Protein AF-A0A061NEA9-F1 (afdb_monomer_lite)

Structure (mmCIF, N/CA/C/O backbone):
data_AF-A0A061NEA9-F1
#
_entry.id   AF-A0A061NEA9-F1
#
loop_
_atom_site.group_PDB
_atom_site.id
_atom_site.type_symbol
_atom_site.label_atom_id
_atom_site.label_alt_id
_atom_site.label_comp_id
_atom_site.label_asym_id
_atom_site.label_entity_id
_atom_site.label_seq_id
_atom_site.pdbx_PDB_ins_code
_atom_site.Cartn_x
_atom_site.Cartn_y
_atom_site.Cartn_z
_atom_site.occupancy
_atom_site.B_iso_or_equiv
_atom_site.auth_seq_id
_atom_site.auth_comp_id
_atom_site.auth_asym_id
_atom_site.auth_atom_id
_atom_site.pdbx_PDB_model_num
ATOM 1 N N . MET A 1 1 ? -3.934 5.496 14.480 1.00 89.69 1 MET A N 1
ATOM 2 C CA . MET A 1 1 ? -2.938 4.484 14.086 1.00 89.69 1 MET A CA 1
ATOM 3 C C . MET A 1 1 ? -3.293 4.002 12.697 1.00 89.69 1 MET A C 1
ATOM 5 O O . MET A 1 1 ? -4.435 3.598 12.501 1.00 89.69 1 MET A O 1
ATOM 9 N N . ARG A 1 2 ? -2.341 4.103 11.773 1.00 96.81 2 ARG A N 1
ATOM 10 C CA . ARG A 1 2 ? -2.472 3.805 10.346 1.00 96.81 2 ARG A CA 1
ATOM 11 C C . ARG A 1 2 ? -1.664 2.552 10.029 1.00 96.81 2 ARG A C 1
ATOM 13 O O . ARG A 1 2 ? -0.464 2.519 10.300 1.00 96.81 2 ARG A O 1
ATOM 20 N N . ILE A 1 3 ? -2.313 1.518 9.511 1.00 96.25 3 ILE A N 1
ATOM 21 C CA . ILE A 1 3 ? -1.701 0.204 9.280 1.00 96.25 3 ILE A CA 1
ATOM 22 C C . ILE A 1 3 ? -1.586 -0.060 7.783 1.00 96.25 3 ILE A C 1
ATOM 24 O O . ILE A 1 3 ? -2.569 0.060 7.055 1.00 96.25 3 ILE A O 1
ATOM 28 N N . LEU A 1 4 ? -0.413 -0.499 7.337 1.00 96.12 4 LEU A N 1
ATOM 29 C CA . LEU A 1 4 ? -0.202 -0.976 5.978 1.00 96.12 4 LEU A CA 1
ATOM 30 C C . LEU A 1 4 ? 0.026 -2.491 5.950 1.00 96.12 4 LEU A C 1
ATOM 32 O O . LEU A 1 4 ? 0.960 -3.008 6.566 1.00 96.12 4 LEU A O 1
ATOM 36 N N . HIS A 1 5 ? -0.807 -3.200 5.192 1.00 94.06 5 HIS A N 1
ATOM 37 C CA . HIS A 1 5 ? -0.670 -4.623 4.895 1.00 94.06 5 HIS A CA 1
ATOM 38 C C . HIS A 1 5 ? -0.000 -4.835 3.537 1.00 94.06 5 HIS A C 1
ATOM 40 O O . HIS A 1 5 ? -0.482 -4.340 2.514 1.00 94.06 5 HIS A O 1
ATOM 46 N N . LEU A 1 6 ? 1.078 -5.618 3.527 1.00 90.62 6 LEU A N 1
ATOM 47 C CA . LEU A 1 6 ? 1.895 -5.898 2.347 1.00 90.62 6 LEU A CA 1
ATOM 48 C C . LEU A 1 6 ? 2.125 -7.400 2.152 1.00 90.62 6 LEU A C 1
ATOM 50 O O . LEU A 1 6 ? 2.053 -8.151 3.121 1.00 90.62 6 LEU A O 1
ATOM 54 N N . PRO A 1 7 ? 2.489 -7.850 0.939 1.00 76.19 7 PRO A N 1
ATOM 55 C CA . PRO A 1 7 ? 2.456 -7.112 -0.321 1.00 76.19 7 PRO A CA 1
ATOM 56 C C . PRO A 1 7 ? 1.359 -7.599 -1.267 1.00 76.19 7 PRO A C 1
ATOM 58 O O . PRO A 1 7 ? 1.395 -7.187 -2.415 1.00 76.19 7 P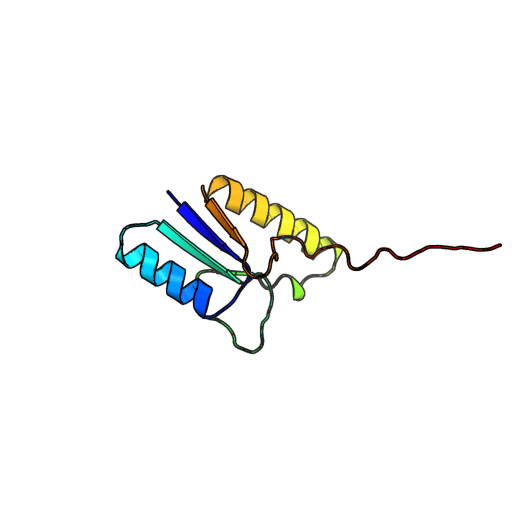RO A O 1
ATOM 61 N N . TYR A 1 8 ? 0.490 -8.542 -0.868 1.00 74.88 8 TYR A N 1
ATOM 62 C CA . TYR A 1 8 ? -0.696 -9.016 -1.607 1.00 74.88 8 TYR A CA 1
ATOM 63 C C . TYR A 1 8 ? -1.457 -10.098 -0.807 1.00 74.88 8 TYR A C 1
ATOM 65 O O . TYR A 1 8 ? -0.952 -10.649 0.172 1.00 74.88 8 TYR A O 1
ATOM 73 N N . GLY A 1 9 ? -2.666 -10.447 -1.267 1.00 70.06 9 GLY A N 1
ATOM 74 C CA . GLY A 1 9 ? -3.449 -11.600 -0.803 1.00 70.06 9 GLY A CA 1
ATOM 75 C C . GLY A 1 9 ? -4.880 -11.234 -0.408 1.00 70.06 9 GLY A C 1
ATOM 76 O O . GLY A 1 9 ? -5.118 -10.176 0.170 1.00 70.06 9 GLY A O 1
ATOM 77 N N . ILE A 1 10 ? -5.842 -12.125 -0.685 1.00 69.38 10 ILE A N 1
ATOM 78 C CA . ILE A 1 10 ? -7.264 -11.901 -0.354 1.00 69.38 10 ILE A CA 1
ATOM 79 C C . ILE A 1 10 ? -7.482 -11.680 1.149 1.00 69.38 10 ILE A C 1
ATOM 81 O O . ILE A 1 10 ? -8.333 -10.887 1.551 1.00 69.38 10 ILE A O 1
ATOM 85 N N . GLY A 1 11 ? -6.663 -12.335 1.978 1.00 81.88 11 GLY A N 1
ATOM 86 C CA . GLY A 1 11 ? -6.668 -12.141 3.423 1.00 81.88 11 GLY A CA 1
ATOM 87 C C . GLY A 1 11 ? -6.288 -10.715 3.820 1.00 81.88 11 GLY A C 1
ATOM 88 O O . GLY A 1 11 ? -6.910 -10.161 4.717 1.00 81.88 11 GLY A O 1
ATOM 89 N N . MET A 1 12 ? -5.335 -10.083 3.124 1.00 87.00 12 MET A N 1
ATOM 90 C CA . MET A 1 12 ? -4.843 -8.749 3.488 1.00 87.00 12 MET A CA 1
ATOM 91 C C . MET A 1 12 ? -5.879 -7.663 3.219 1.00 87.00 12 MET A C 1
ATOM 93 O O . MET A 1 12 ? -6.119 -6.821 4.081 1.00 87.00 12 MET A O 1
ATOM 97 N N . SER A 1 13 ? -6.549 -7.704 2.067 1.00 87.50 13 SER A N 1
ATOM 98 C CA . SER A 1 13 ? -7.605 -6.735 1.762 1.00 87.50 13 SER A CA 1
ATOM 99 C C . SER A 1 13 ? -8.854 -6.939 2.615 1.00 87.50 13 SER A C 1
ATOM 101 O O . SER A 1 13 ? -9.470 -5.969 3.059 1.00 87.50 13 SER A O 1
ATOM 103 N N . THR A 1 14 ? -9.212 -8.192 2.901 1.00 90.75 14 THR A N 1
ATOM 104 C CA . THR A 1 14 ? -10.325 -8.512 3.807 1.00 90.75 14 THR A CA 1
ATOM 105 C C . THR A 1 14 ? -10.024 -8.046 5.229 1.00 90.75 14 THR A C 1
ATOM 107 O O . THR A 1 14 ? -10.884 -7.455 5.878 1.00 90.75 14 THR A O 1
ATOM 110 N N . MET A 1 15 ? -8.792 -8.238 5.698 1.00 90.25 15 MET A N 1
ATOM 111 C CA . MET A 1 15 ? -8.349 -7.789 7.014 1.00 90.25 15 MET A CA 1
ATOM 112 C C . MET A 1 15 ? -8.306 -6.264 7.116 1.00 90.25 15 MET A C 1
ATOM 114 O O . MET A 1 15 ? -8.842 -5.723 8.079 1.00 90.25 15 MET A O 1
ATOM 118 N N . ALA A 1 16 ? -7.769 -5.567 6.109 1.00 93.31 16 ALA A N 1
ATOM 119 C CA . ALA A 1 16 ? -7.794 -4.105 6.056 1.00 93.31 16 ALA A CA 1
ATOM 120 C C . ALA A 1 16 ? -9.236 -3.577 6.144 1.00 93.31 16 ALA A C 1
ATOM 122 O O . ALA A 1 16 ? -9.541 -2.717 6.969 1.00 93.31 16 ALA A O 1
ATOM 123 N N . LYS A 1 17 ? -10.160 -4.161 5.367 1.00 93.25 17 LYS A N 1
ATOM 124 C CA . LYS A 1 17 ? -11.593 -3.835 5.439 1.00 93.25 17 LYS A CA 1
ATOM 125 C C . LYS A 1 17 ? -12.170 -4.092 6.830 1.00 93.25 17 LYS A C 1
ATOM 127 O O . LYS A 1 17 ? -12.836 -3.214 7.369 1.00 93.25 17 LYS A O 1
ATOM 132 N N . ALA A 1 18 ? -11.904 -5.257 7.419 1.00 94.25 18 ALA A N 1
ATOM 133 C CA . ALA A 1 18 ? -12.396 -5.606 8.749 1.00 94.25 18 ALA A CA 1
ATOM 134 C C . ALA A 1 18 ? -11.883 -4.633 9.826 1.00 94.25 18 ALA A C 1
ATOM 136 O O . ALA A 1 18 ? -12.670 -4.174 10.651 1.00 94.25 18 ALA A O 1
ATOM 137 N N . LEU A 1 19 ? -10.606 -4.247 9.782 1.00 95.12 19 LEU A N 1
ATOM 138 C CA . LEU A 1 19 ? -10.021 -3.257 10.694 1.00 95.12 19 LEU A CA 1
ATOM 139 C C . LEU A 1 19 ? -10.680 -1.882 10.543 1.00 95.12 19 LEU A C 1
ATOM 141 O O . LEU A 1 19 ? -11.048 -1.270 11.549 1.00 95.12 19 LEU A O 1
ATOM 145 N N . ARG A 1 20 ? -10.950 -1.449 9.305 1.00 96.00 20 ARG A N 1
ATOM 146 C CA . ARG A 1 20 ? -11.701 -0.211 9.043 1.00 96.00 20 ARG A CA 1
ATOM 147 C C . ARG A 1 20 ? -13.107 -0.245 9.641 1.00 96.00 20 ARG A C 1
ATOM 149 O O . ARG A 1 20 ? -13.530 0.752 10.219 1.00 96.00 20 ARG A O 1
ATOM 156 N N . THR A 1 21 ? -13.802 -1.391 9.627 1.00 96.56 21 THR A N 1
ATOM 157 C CA . THR A 1 21 ? -15.114 -1.519 10.313 1.00 96.56 21 THR A CA 1
ATOM 158 C C . THR A 1 21 ? -15.038 -1.360 11.835 1.00 96.56 21 THR A C 1
ATOM 160 O O . THR A 1 21 ? -16.058 -1.133 12.481 1.00 96.56 21 THR A O 1
ATOM 163 N N . LYS A 1 22 ? -13.841 -1.469 12.420 1.00 96.12 22 LYS A N 1
ATOM 164 C CA . LYS A 1 22 ? -13.574 -1.248 13.848 1.00 96.12 22 LYS A CA 1
ATOM 165 C C . LYS A 1 22 ? -13.007 0.146 14.144 1.00 96.12 22 LYS A C 1
ATOM 167 O O . LYS A 1 22 ? -12.636 0.406 15.282 1.00 96.12 22 LYS A O 1
ATOM 172 N N . GLY A 1 23 ? -12.944 1.034 13.147 1.00 96.31 23 GLY A N 1
ATOM 173 C CA . GLY A 1 23 ? -12.422 2.396 13.290 1.00 96.31 23 GLY A CA 1
ATOM 174 C C . GLY A 1 23 ? -10.895 2.507 13.213 1.00 96.31 23 GLY A C 1
ATOM 175 O O . GLY A 1 23 ? -10.351 3.564 13.522 1.00 96.31 23 GLY A O 1
ATOM 176 N N . ILE A 1 24 ? -10.194 1.442 12.810 1.00 96.62 24 ILE A N 1
ATOM 177 C CA . ILE A 1 24 ? -8.744 1.469 12.588 1.00 96.62 24 ILE A CA 1
ATOM 178 C C . ILE A 1 24 ? -8.480 1.844 11.132 1.00 96.62 24 ILE A C 1
ATOM 180 O O . ILE A 1 24 ? -9.010 1.208 10.222 1.00 96.62 24 ILE A O 1
ATOM 184 N N . ASP A 1 25 ? -7.632 2.846 10.908 1.00 97.00 25 ASP A N 1
ATOM 185 C CA . ASP A 1 25 ? -7.179 3.183 9.562 1.00 97.00 25 ASP A CA 1
ATOM 186 C C . ASP A 1 25 ? -6.182 2.120 9.088 1.00 97.00 25 ASP A C 1
ATOM 188 O O . ASP A 1 25 ? -5.105 1.949 9.660 1.00 97.00 25 ASP A O 1
ATOM 192 N N . ALA A 1 26 ? -6.577 1.340 8.089 1.00 96.56 26 ALA A N 1
ATOM 193 C CA . ALA A 1 26 ? -5.792 0.234 7.570 1.00 96.56 26 ALA A CA 1
ATOM 194 C C . ALA A 1 26 ? -5.924 0.176 6.053 1.00 96.56 26 ALA A C 1
ATOM 196 O O . ALA A 1 26 ? -7.030 0.307 5.527 1.00 96.56 26 ALA A O 1
ATOM 197 N N . GLN A 1 27 ? -4.823 -0.085 5.357 1.00 95.56 27 GLN A N 1
ATOM 198 C CA . GLN A 1 27 ? -4.776 -0.265 3.910 1.00 95.56 27 GLN A CA 1
ATOM 199 C C . GLN A 1 27 ? -4.025 -1.538 3.532 1.00 95.56 27 GLN A C 1
ATOM 201 O O . GLN A 1 27 ? -3.189 -2.046 4.277 1.00 95.56 27 GLN A O 1
ATOM 206 N N . SER A 1 28 ? -4.328 -2.053 2.349 1.00 94.19 28 SER A N 1
ATOM 207 C CA . SER A 1 28 ? -3.641 -3.179 1.724 1.00 94.19 28 SER A CA 1
ATOM 208 C C . SER A 1 28 ? -3.040 -2.746 0.393 1.00 94.19 28 SER A C 1
ATOM 210 O O . SER A 1 28 ? -3.760 -2.234 -0.465 1.00 94.19 28 SER A O 1
ATOM 212 N N . TRP A 1 29 ? -1.737 -2.950 0.205 1.00 93.12 29 TRP A N 1
ATOM 213 C CA . TRP A 1 29 ? -1.051 -2.636 -1.052 1.00 93.12 29 TRP A CA 1
ATOM 214 C C . TRP A 1 29 ? -0.564 -3.917 -1.732 1.00 93.12 29 TRP A C 1
ATOM 216 O O . TRP A 1 29 ? 0.025 -4.789 -1.090 1.00 93.12 29 TRP A O 1
ATOM 226 N N . SER A 1 30 ? -0.812 -4.021 -3.040 1.00 91.00 30 SER A N 1
ATOM 227 C CA . SER A 1 30 ? -0.312 -5.093 -3.901 1.00 91.00 30 SER A CA 1
ATOM 228 C C . SER A 1 30 ? 0.947 -4.632 -4.632 1.00 91.00 30 SER A C 1
ATOM 230 O O . SER A 1 30 ? 0.820 -3.773 -5.491 1.00 91.00 30 SER A O 1
ATOM 232 N N . LEU A 1 31 ? 2.134 -5.176 -4.349 1.00 88.81 31 LEU A N 1
ATOM 233 C CA . LEU A 1 31 ? 3.406 -4.675 -4.921 1.00 88.81 31 LEU A CA 1
ATOM 234 C C . LEU A 1 31 ? 3.861 -5.363 -6.221 1.00 88.81 31 LEU A C 1
ATOM 236 O O . LEU A 1 31 ? 4.926 -5.058 -6.757 1.00 88.81 31 LEU A O 1
ATOM 240 N N . ARG A 1 32 ? 3.102 -6.339 -6.710 1.00 83.88 32 ARG A N 1
ATOM 241 C CA . ARG A 1 32 ? 3.363 -7.015 -7.983 1.00 83.88 32 ARG A CA 1
ATOM 242 C C . ARG A 1 32 ? 2.068 -7.439 -8.641 1.00 83.88 32 ARG A C 1
ATOM 244 O O . ARG A 1 32 ? 1.043 -7.606 -7.968 1.00 83.88 32 ARG A O 1
ATOM 251 N N . THR A 1 33 ? 2.126 -7.667 -9.943 1.00 82.81 33 THR A N 1
ATOM 252 C CA . THR A 1 33 ? 1.054 -8.341 -10.665 1.00 82.81 33 THR A C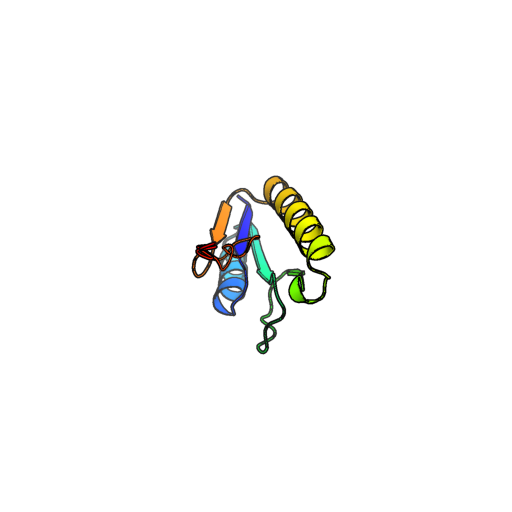A 1
ATOM 253 C C . THR A 1 33 ? 0.905 -9.763 -10.137 1.00 82.81 33 THR A C 1
ATOM 255 O O . THR A 1 33 ? 1.871 -10.505 -9.971 1.00 82.81 33 THR A O 1
ATOM 258 N N . HIS A 1 34 ? -0.334 -10.152 -9.853 1.00 78.38 34 HIS A N 1
ATOM 259 C CA . HIS A 1 34 ? -0.666 -11.502 -9.427 1.00 78.38 34 HIS A CA 1
ATOM 260 C C . HIS A 1 34 ? -1.870 -11.989 -10.226 1.00 78.38 34 HIS A C 1
ATOM 262 O O . HIS A 1 34 ? -2.828 -11.242 -10.413 1.00 78.38 34 HIS A O 1
ATOM 268 N N . HIS A 1 35 ? -1.851 -13.258 -10.641 1.00 73.38 35 HIS A N 1
ATOM 269 C CA . HIS A 1 35 ? -2.912 -13.863 -11.456 1.00 73.38 35 HIS A CA 1
ATOM 270 C C . HIS A 1 35 ? -4.321 -13.727 -10.846 1.00 73.38 35 HIS A C 1
ATOM 272 O O . HIS A 1 35 ? -5.288 -13.512 -11.562 1.00 73.38 35 HIS A O 1
ATOM 278 N N . TYR A 1 36 ? -4.435 -13.777 -9.515 1.00 73.38 36 TYR A N 1
ATOM 279 C CA . TYR A 1 36 ? -5.707 -13.657 -8.802 1.00 73.38 36 TYR A CA 1
ATOM 280 C C . TYR A 1 36 ? -6.216 -12.217 -8.645 1.00 73.38 36 TYR A C 1
ATOM 282 O O . TYR A 1 36 ? -7.264 -12.022 -8.037 1.00 73.38 36 TYR A O 1
ATOM 290 N N . ALA A 1 37 ? -5.477 -11.214 -9.143 1.00 67.94 37 ALA A N 1
ATOM 291 C CA . ALA A 1 37 ? -5.867 -9.802 -9.159 1.00 67.94 37 ALA A CA 1
ATOM 292 C C . ALA A 1 37 ? -6.508 -9.319 -7.841 1.00 67.94 37 ALA A C 1
ATOM 294 O O . ALA A 1 37 ? -7.560 -8.674 -7.846 1.00 67.94 37 ALA A O 1
ATOM 295 N N . TYR A 1 38 ? -5.883 -9.668 -6.708 1.00 73.56 38 TYR A N 1
ATOM 296 C CA . TYR A 1 38 ? -6.436 -9.411 -5.380 1.00 73.56 38 TYR A CA 1
ATOM 297 C C . TYR A 1 38 ? -6.878 -7.948 -5.235 1.00 73.56 38 TYR A C 1
ATOM 299 O O . TYR A 1 38 ? -6.163 -7.025 -5.628 1.00 73.56 38 TYR A O 1
ATOM 307 N N . MET A 1 39 ? -8.064 -7.735 -4.656 1.00 81.56 39 MET A N 1
ATOM 308 C CA . MET A 1 39 ? -8.634 -6.403 -4.431 1.00 81.56 39 MET A CA 1
ATOM 309 C C . MET A 1 39 ? -7.932 -5.655 -3.293 1.00 81.56 39 MET A C 1
ATOM 311 O O . MET A 1 39 ? -8.536 -5.417 -2.252 1.00 81.56 39 MET A O 1
ATOM 315 N N . ALA A 1 40 ? -6.658 -5.325 -3.484 1.00 89.06 40 ALA A N 1
ATOM 316 C CA . ALA A 1 40 ? -5.922 -4.397 -2.638 1.00 89.06 40 ALA A CA 1
ATOM 317 C C . ALA A 1 40 ? -6.455 -2.965 -2.810 1.00 89.06 40 ALA A C 1
ATOM 319 O O . ALA A 1 40 ? -7.014 -2.639 -3.863 1.00 89.06 40 ALA A O 1
ATOM 320 N N . ASP A 1 41 ? -6.276 -2.139 -1.780 1.00 91.81 41 ASP A N 1
ATOM 321 C CA . ASP A 1 41 ? -6.632 -0.717 -1.803 1.00 91.81 41 ASP A CA 1
ATOM 322 C C . ASP A 1 41 ? -5.719 0.056 -2.777 1.00 91.81 41 ASP A C 1
ATOM 324 O O . ASP A 1 41 ? -6.194 0.929 -3.498 1.00 91.81 41 ASP A O 1
ATOM 328 N N . GLU A 1 42 ? -4.442 -0.335 -2.882 1.00 91.50 42 GLU A N 1
ATOM 329 C CA . GLU A 1 42 ? -3.503 0.169 -3.896 1.00 91.50 42 GLU A CA 1
ATOM 330 C C . GLU A 1 42 ? -2.823 -1.002 -4.625 1.00 91.50 42 GLU A C 1
ATOM 332 O O . GLU A 1 42 ? -2.498 -2.025 -4.016 1.00 91.50 42 GLU A O 1
ATOM 337 N N . ARG A 1 43 ? -2.617 -0.891 -5.943 1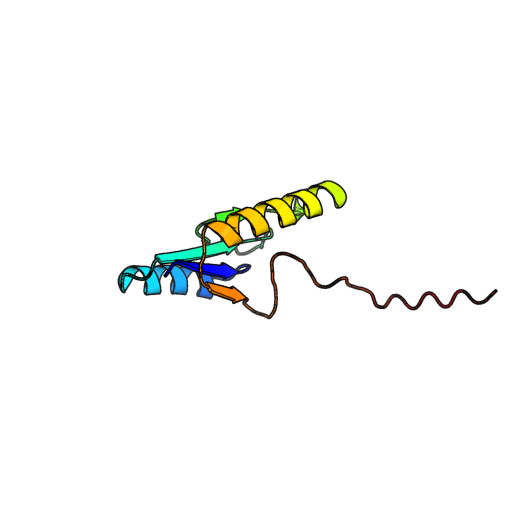.00 90.12 43 ARG A N 1
ATOM 338 C CA . ARG A 1 43 ? -1.922 -1.904 -6.757 1.00 90.12 43 ARG A CA 1
ATOM 339 C C . ARG A 1 43 ? -0.779 -1.250 -7.513 1.00 90.12 43 ARG A C 1
ATOM 341 O O . ARG A 1 43 ? -0.990 -0.412 -8.381 1.00 90.12 43 ARG A O 1
ATOM 348 N N . ILE A 1 44 ? 0.427 -1.656 -7.166 1.00 88.12 44 ILE A N 1
ATOM 349 C CA . ILE A 1 44 ? 1.682 -1.098 -7.627 1.00 88.12 44 ILE A CA 1
ATOM 350 C C . ILE A 1 44 ? 2.392 -2.232 -8.360 1.00 88.12 44 ILE A C 1
ATOM 352 O O . ILE A 1 44 ? 2.908 -3.161 -7.752 1.00 88.12 44 ILE A O 1
ATOM 356 N N . HIS A 1 45 ? 2.338 -2.211 -9.685 1.00 88.88 45 HIS A N 1
ATOM 357 C CA . HIS A 1 45 ? 2.853 -3.283 -10.535 1.00 88.88 45 HIS A CA 1
ATOM 358 C C . HIS A 1 45 ? 4.361 -3.118 -10.773 1.00 88.88 45 HIS A C 1
ATOM 360 O O . HIS A 1 45 ? 4.780 -2.775 -11.876 1.00 88.88 45 HIS A O 1
ATOM 366 N N . PHE A 1 46 ? 5.187 -3.287 -9.730 1.00 87.69 46 PHE A N 1
ATOM 367 C CA . PHE A 1 46 ? 6.637 -3.059 -9.841 1.00 87.69 46 PHE A CA 1
ATOM 368 C C . PHE A 1 46 ? 7.309 -3.940 -10.905 1.00 87.69 46 PHE A C 1
ATOM 370 O O . PHE A 1 46 ? 8.246 -3.507 -11.563 1.00 87.69 46 PHE A O 1
ATOM 377 N N . ASP A 1 47 ? 6.767 -5.132 -11.137 1.00 86.50 47 ASP A N 1
ATOM 378 C CA . ASP A 1 47 ? 7.202 -6.095 -12.152 1.00 86.50 47 ASP A CA 1
ATOM 379 C C . ASP A 1 47 ? 7.055 -5.609 -13.607 1.00 86.50 47 ASP A C 1
ATOM 381 O O . ASP A 1 47 ? 7.551 -6.265 -14.520 1.00 86.50 47 ASP A O 1
ATOM 385 N N . GLN A 1 48 ? 6.388 -4.475 -13.842 1.00 89.38 48 GLN A N 1
ATOM 386 C CA . GLN A 1 48 ? 6.255 -3.872 -15.173 1.00 89.38 48 GLN A CA 1
ATOM 387 C C . GLN A 1 48 ? 7.387 -2.890 -15.514 1.00 89.38 48 GLN A C 1
ATOM 389 O O . GLN A 1 48 ? 7.514 -2.494 -16.674 1.00 89.38 48 GLN A O 1
ATOM 394 N N . TYR A 1 49 ? 8.197 -2.482 -14.533 1.00 87.94 49 TYR A N 1
ATOM 395 C CA . TYR A 1 49 ? 9.297 -1.537 -14.733 1.00 87.94 49 TYR A CA 1
ATOM 396 C C . TYR A 1 49 ? 10.608 -2.260 -15.061 1.00 87.94 49 TYR A C 1
ATOM 398 O O . TYR A 1 49 ? 10.789 -3.438 -14.748 1.00 87.94 49 TYR A O 1
ATOM 406 N N . LYS A 1 50 ? 11.556 -1.554 -15.689 1.00 88.75 50 LYS A N 1
ATOM 407 C CA . LYS A 1 50 ? 12.922 -2.076 -15.856 1.00 88.75 50 LYS A CA 1
ATOM 408 C C . LYS A 1 50 ? 13.622 -2.139 -14.491 1.00 88.75 50 LYS A C 1
ATOM 410 O O . LYS A 1 50 ? 13.329 -1.294 -13.653 1.00 88.75 50 LYS A O 1
ATOM 415 N N . PRO A 1 51 ? 14.620 -3.021 -14.283 1.00 80.38 51 PRO A N 1
ATOM 416 C CA . PRO A 1 51 ? 15.238 -3.214 -12.966 1.00 80.38 51 PRO A CA 1
ATOM 417 C C . PRO A 1 51 ? 15.725 -1.934 -12.260 1.00 80.38 51 PRO A C 1
ATOM 419 O O . PRO A 1 51 ? 15.531 -1.799 -11.059 1.00 80.38 51 PRO A O 1
ATOM 422 N N . GLY A 1 52 ? 16.313 -0.974 -12.988 1.00 81.94 52 GLY A N 1
ATOM 423 C CA . GLY A 1 52 ? 16.748 0.302 -12.395 1.00 81.94 52 GLY A CA 1
ATOM 424 C C . GLY A 1 52 ? 15.587 1.228 -12.011 1.00 81.94 52 GLY A C 1
ATOM 425 O O . GLY A 1 52 ? 15.591 1.824 -10.942 1.00 81.94 52 GLY A O 1
ATOM 426 N N . GLU A 1 53 ? 14.552 1.294 -12.851 1.00 87.81 53 GLU A N 1
ATOM 427 C CA . GLU A 1 53 ? 13.339 2.079 -12.580 1.00 87.81 53 GLU A CA 1
ATOM 428 C C . GLU A 1 53 ? 12.509 1.444 -11.452 1.00 87.81 53 GLU A C 1
ATOM 430 O O . GLU A 1 53 ? 11.873 2.142 -10.665 1.00 87.81 53 GLU A O 1
ATOM 435 N N . GLU A 1 54 ? 12.515 0.113 -11.362 1.00 89.00 54 GLU A N 1
ATOM 436 C CA . GLU A 1 54 ? 11.823 -0.654 -10.331 1.00 89.00 54 GLU A CA 1
ATOM 437 C C . GLU A 1 54 ? 12.340 -0.301 -8.932 1.00 89.00 54 GLU A C 1
ATOM 439 O O . GLU A 1 54 ? 11.542 -0.057 -8.025 1.00 89.00 54 GLU A O 1
ATOM 444 N N . GLU A 1 55 ? 13.660 -0.249 -8.754 1.00 89.00 55 GLU A N 1
ATOM 445 C CA . GLU A 1 55 ? 14.291 0.052 -7.467 1.00 89.00 55 GLU A CA 1
ATOM 446 C C . GLU A 1 55 ? 13.991 1.485 -7.007 1.00 89.00 55 GLU A C 1
ATOM 448 O O . GLU A 1 55 ? 13.538 1.687 -5.877 1.00 89.00 55 GLU A O 1
ATOM 453 N N . GLU A 1 56 ? 14.115 2.467 -7.906 1.00 91.31 56 GLU A N 1
ATOM 454 C CA . GLU A 1 56 ? 13.754 3.864 -7.628 1.00 91.31 56 GLU A CA 1
ATOM 455 C C . GLU A 1 56 ? 12.280 4.006 -7.226 1.00 91.31 56 GLU A C 1
ATOM 457 O O . GLU A 1 56 ? 11.935 4.728 -6.284 1.00 91.31 56 GLU A O 1
ATOM 462 N N . LYS A 1 57 ? 11.385 3.285 -7.912 1.00 91.50 57 LYS A N 1
ATOM 463 C CA . LYS A 1 57 ? 9.956 3.275 -7.582 1.00 91.50 57 LYS A CA 1
ATOM 464 C C . LYS A 1 57 ? 9.702 2.622 -6.224 1.00 91.50 57 LYS A C 1
ATOM 466 O O . LYS A 1 57 ? 8.907 3.161 -5.453 1.00 91.50 57 LYS A O 1
ATOM 471 N N . ARG A 1 58 ? 10.355 1.501 -5.908 1.00 91.88 58 ARG A N 1
ATOM 472 C CA . ARG A 1 58 ? 10.229 0.829 -4.601 1.00 91.88 58 ARG A CA 1
ATOM 473 C C . ARG A 1 58 ? 10.644 1.752 -3.461 1.00 91.88 58 ARG A C 1
ATOM 475 O O . ARG A 1 58 ? 9.892 1.870 -2.494 1.00 91.88 58 ARG A O 1
ATOM 482 N N . GLU A 1 59 ? 11.763 2.459 -3.610 1.00 93.56 59 GLU A N 1
ATOM 483 C CA . GLU A 1 59 ? 12.231 3.432 -2.618 1.00 93.56 59 GLU A CA 1
ATOM 484 C C . GLU A 1 59 ? 11.234 4.586 -2.453 1.00 93.56 59 GLU A C 1
ATOM 486 O O . GLU A 1 59 ? 10.834 4.910 -1.336 1.00 93.56 59 GLU A O 1
ATOM 491 N N . ALA A 1 60 ? 10.733 5.157 -3.553 1.00 94.31 60 ALA A N 1
ATOM 492 C CA . ALA A 1 60 ? 9.740 6.230 -3.491 1.00 94.31 60 ALA A CA 1
ATOM 493 C C . ALA A 1 60 ? 8.460 5.809 -2.742 1.00 94.31 60 ALA A C 1
ATOM 495 O O . ALA A 1 60 ? 7.927 6.572 -1.931 1.00 94.31 60 ALA A O 1
ATOM 496 N N . TYR A 1 61 ? 7.979 4.584 -2.971 1.00 94.44 61 TYR A N 1
ATOM 497 C CA . TYR A 1 61 ? 6.810 4.043 -2.272 1.00 94.44 61 TYR A CA 1
ATOM 498 C C . TYR A 1 61 ? 7.090 3.684 -0.814 1.00 94.44 61 TYR A C 1
ATOM 500 O O . TYR A 1 61 ? 6.205 3.865 0.023 1.00 94.44 61 TYR A O 1
ATOM 508 N N . LEU A 1 62 ? 8.301 3.230 -0.485 1.00 94.88 62 LEU A N 1
ATOM 509 C CA . LEU A 1 62 ? 8.709 3.063 0.906 1.00 94.88 62 LEU A CA 1
ATOM 510 C C . LEU A 1 62 ? 8.683 4.414 1.631 1.00 94.88 62 LEU A C 1
ATOM 512 O O . LEU A 1 62 ? 8.074 4.522 2.692 1.00 94.88 62 LEU A O 1
ATOM 516 N N . GLN A 1 63 ? 9.265 5.461 1.041 1.00 96.94 63 GLN A N 1
ATOM 517 C CA . GLN A 1 63 ? 9.266 6.806 1.626 1.00 96.94 63 GLN A CA 1
ATOM 518 C C . GLN A 1 63 ? 7.854 7.386 1.771 1.00 96.94 63 GLN A C 1
ATOM 520 O O . GLN A 1 63 ? 7.563 8.058 2.763 1.00 96.94 63 GLN A O 1
ATOM 525 N N . LYS A 1 64 ? 6.959 7.114 0.812 1.00 96.00 64 LYS A N 1
ATOM 526 C CA . LYS A 1 64 ? 5.524 7.419 0.933 1.00 96.00 64 LYS A CA 1
ATOM 527 C C . LYS A 1 64 ? 4.931 6.693 2.144 1.00 96.00 64 LYS A C 1
ATOM 529 O O . LYS A 1 64 ? 4.356 7.327 3.026 1.00 96.00 64 LYS A O 1
ATOM 534 N N . ALA A 1 65 ? 5.136 5.382 2.232 1.00 95.56 65 ALA A N 1
ATOM 535 C CA . ALA A 1 65 ? 4.547 4.563 3.280 1.00 95.56 65 ALA A CA 1
ATOM 536 C C . ALA A 1 65 ? 5.059 4.922 4.685 1.00 95.56 65 ALA A C 1
ATOM 538 O O . ALA A 1 65 ? 4.276 4.965 5.627 1.00 95.56 65 ALA A O 1
ATOM 539 N N . LEU A 1 66 ? 6.345 5.248 4.833 1.00 96.25 66 LEU A N 1
ATOM 540 C CA . LEU A 1 66 ? 6.927 5.686 6.109 1.00 96.25 66 LEU A CA 1
ATOM 541 C C . LEU A 1 66 ? 6.310 6.991 6.638 1.00 96.25 66 LEU A C 1
ATOM 543 O O . LEU A 1 66 ? 6.312 7.223 7.843 1.00 96.25 66 LEU A O 1
ATOM 547 N N . LYS A 1 67 ? 5.778 7.848 5.759 1.00 97.19 67 LYS A N 1
ATOM 548 C CA . LYS A 1 67 ? 5.065 9.078 6.148 1.00 97.19 67 LYS A CA 1
ATOM 549 C C . LYS A 1 67 ? 3.588 8.809 6.457 1.00 97.19 67 LYS A C 1
ATOM 551 O O . LYS A 1 67 ? 2.983 9.462 7.315 1.00 97.19 67 LYS A O 1
ATOM 556 N N . GLU A 1 68 ? 2.995 7.867 5.733 1.00 97.06 68 GLU A N 1
ATOM 557 C CA . GLU A 1 68 ? 1.556 7.599 5.748 1.00 97.06 68 GLU A CA 1
ATOM 558 C C . GLU A 1 68 ? 1.123 6.554 6.779 1.00 97.06 68 GLU A C 1
ATOM 560 O O . GLU A 1 68 ? -0.035 6.576 7.186 1.00 97.06 68 GLU A O 1
ATOM 565 N N . PHE A 1 69 ? 2.015 5.676 7.240 1.00 97.44 69 PHE A N 1
ATOM 566 C CA . PHE A 1 69 ? 1.651 4.562 8.114 1.00 97.44 69 PHE A CA 1
ATOM 567 C C . PHE A 1 69 ? 2.521 4.490 9.361 1.00 97.44 69 PHE A C 1
ATOM 569 O O . PHE A 1 69 ? 3.712 4.784 9.340 1.00 97.44 69 PHE A O 1
ATOM 576 N N . ASP A 1 70 ? 1.897 4.054 10.450 1.00 96.75 70 ASP A N 1
ATOM 577 C CA . ASP A 1 70 ? 2.540 3.906 11.753 1.00 96.75 70 ASP A CA 1
ATOM 578 C C . ASP A 1 70 ? 2.971 2.444 11.989 1.00 96.75 70 ASP A C 1
ATOM 580 O O . ASP A 1 70 ? 3.922 2.179 12.720 1.00 96.75 70 ASP A O 1
ATOM 584 N N . VAL A 1 71 ? 2.267 1.482 11.373 1.00 95.56 71 VAL A N 1
ATOM 585 C CA . VAL A 1 71 ? 2.506 0.039 11.530 1.00 95.56 71 VAL A CA 1
ATOM 586 C C . VAL A 1 71 ? 2.528 -0.650 10.171 1.00 95.56 71 VAL A C 1
ATOM 588 O O . VAL A 1 71 ? 1.636 -0.456 9.346 1.00 95.56 71 VAL A O 1
ATOM 591 N N . PHE A 1 72 ? 3.507 -1.532 9.981 1.00 93.75 72 PHE A N 1
ATOM 592 C CA . PHE A 1 72 ? 3.640 -2.373 8.797 1.00 93.75 72 PHE A CA 1
ATOM 593 C C . PHE A 1 72 ? 3.396 -3.832 9.166 1.00 93.75 72 PHE A C 1
ATOM 595 O O . PHE A 1 72 ? 4.019 -4.363 10.085 1.00 93.75 72 PHE A O 1
ATOM 602 N N . HIS A 1 73 ? 2.516 -4.497 8.426 1.00 92.06 73 HIS A N 1
ATOM 603 C CA . HIS A 1 73 ? 2.297 -5.932 8.535 1.00 92.06 73 HIS A CA 1
ATOM 604 C C . HIS A 1 73 ? 2.717 -6.609 7.228 1.00 92.06 73 HIS A C 1
ATOM 606 O O . HIS A 1 73 ? 2.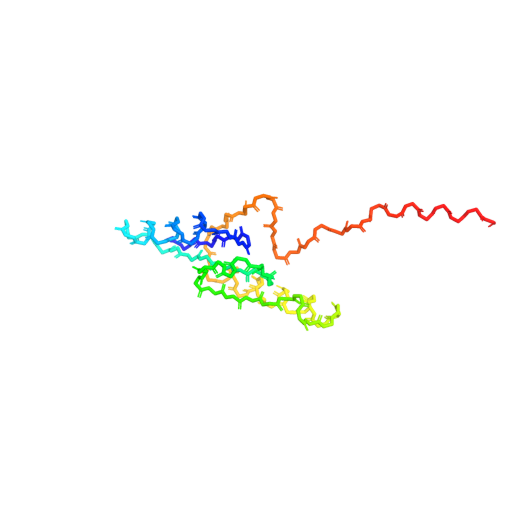034 -6.504 6.207 1.00 92.06 73 HIS A O 1
ATOM 612 N N . PHE A 1 74 ? 3.853 -7.306 7.283 1.00 89.75 74 PHE A N 1
ATOM 613 C CA . PHE A 1 74 ? 4.423 -8.042 6.159 1.00 89.75 74 PHE A CA 1
ATOM 614 C C . PHE A 1 74 ? 3.916 -9.483 6.135 1.00 89.75 74 PHE A C 1
ATOM 616 O O . PHE A 1 74 ? 4.218 -10.283 7.022 1.00 89.75 74 PHE A O 1
ATOM 623 N N . HIS A 1 75 ? 3.169 -9.829 5.094 1.00 85.31 75 HIS A N 1
ATOM 624 C CA . HIS A 1 75 ? 2.714 -11.187 4.845 1.00 85.31 75 HIS A CA 1
ATOM 625 C C . HIS A 1 75 ? 3.821 -12.008 4.169 1.00 85.31 75 HIS A C 1
ATOM 627 O O . HIS A 1 75 ? 4.515 -11.518 3.278 1.00 85.31 75 HIS A O 1
ATOM 633 N N . PHE A 1 76 ? 4.010 -13.256 4.613 1.00 81.62 76 PHE A N 1
ATOM 634 C CA . PHE A 1 76 ? 5.062 -14.172 4.137 1.00 81.62 76 PHE A CA 1
ATOM 635 C C . PHE A 1 76 ? 6.499 -13.614 4.168 1.00 81.62 76 PHE A C 1
ATOM 637 O O . PHE A 1 76 ? 7.367 -14.077 3.432 1.00 81.62 76 PHE A O 1
ATOM 644 N N . GLY A 1 77 ? 6.778 -12.637 5.038 1.00 78.31 77 GLY A N 1
ATOM 645 C CA . GLY A 1 77 ? 8.107 -12.024 5.138 1.00 78.31 77 GLY A CA 1
ATOM 646 C C . GLY A 1 77 ? 8.500 -11.188 3.916 1.00 78.31 77 GLY A C 1
ATOM 647 O O . GLY A 1 77 ? 9.676 -10.864 3.754 1.00 78.31 77 GLY A O 1
ATOM 648 N N . GLU A 1 78 ? 7.538 -10.842 3.062 1.00 82.56 78 GLU A N 1
ATOM 649 C CA . GLU A 1 78 ? 7.768 -10.006 1.893 1.00 82.56 78 GLU A CA 1
ATOM 650 C C . GLU A 1 78 ? 7.490 -8.526 2.192 1.00 82.56 78 GLU A C 1
ATOM 652 O O . GLU A 1 78 ? 6.489 -8.174 2.820 1.00 82.56 78 GLU A O 1
ATOM 657 N N . SER A 1 79 ? 8.375 -7.650 1.716 1.00 86.75 79 SER A N 1
ATOM 658 C CA . SER A 1 79 ? 8.322 -6.200 1.931 1.00 86.75 79 SER A CA 1
ATOM 659 C C . SER A 1 79 ? 8.424 -5.435 0.601 1.00 86.75 79 SER A C 1
ATOM 661 O O . SER A 1 79 ? 8.179 -5.994 -0.470 1.00 86.75 79 SER A O 1
ATOM 663 N N . PHE A 1 80 ? 8.788 -4.148 0.654 1.00 87.81 80 PHE A N 1
ATOM 664 C CA . PHE A 1 80 ? 9.061 -3.327 -0.530 1.00 87.81 80 PHE A CA 1
ATOM 665 C C . PHE A 1 80 ? 10.220 -3.838 -1.378 1.00 87.81 80 PHE A C 1
ATOM 667 O O . PHE A 1 80 ? 10.244 -3.561 -2.573 1.00 87.81 80 PHE A O 1
ATOM 674 N N . PHE A 1 81 ? 11.138 -4.610 -0.803 1.00 85.38 81 PHE A N 1
ATOM 675 C CA . PHE A 1 81 ? 12.275 -5.175 -1.514 1.00 85.38 81 PHE A CA 1
ATOM 676 C C . PHE A 1 81 ? 12.216 -6.693 -1.422 1.00 85.38 81 PHE A C 1
ATOM 678 O O . PHE A 1 81 ? 12.077 -7.263 -0.337 1.00 85.38 81 PHE A O 1
ATOM 685 N N . SER A 1 82 ? 12.318 -7.366 -2.567 1.00 68.38 82 SER A N 1
ATOM 686 C CA . SER A 1 82 ? 12.538 -8.808 -2.549 1.00 68.38 82 SER A CA 1
ATOM 687 C C . SER A 1 82 ? 13.941 -9.061 -2.001 1.00 68.38 82 SER A C 1
ATOM 689 O O . SER A 1 82 ? 14.869 -8.314 -2.319 1.00 68.38 82 SER A O 1
ATOM 691 N N . ARG A 1 83 ? 14.123 -10.095 -1.169 1.00 57.25 83 ARG A N 1
ATOM 692 C CA . ARG A 1 83 ? 15.479 -10.502 -0.771 1.00 57.25 83 ARG A CA 1
ATOM 693 C C . ARG A 1 83 ? 16.306 -10.698 -2.047 1.00 57.25 83 ARG A C 1
ATOM 695 O O . ARG A 1 83 ? 15.803 -11.355 -2.960 1.00 57.25 83 ARG A O 1
ATOM 702 N N . PRO A 1 84 ? 17.552 -10.196 -2.124 1.00 49.72 84 PRO A N 1
ATOM 703 C CA . PRO A 1 84 ? 18.406 -10.491 -3.260 1.00 49.72 84 PRO A CA 1
ATOM 704 C C . PRO A 1 84 ? 18.507 -12.009 -3.387 1.00 49.72 84 PRO A C 1
ATOM 706 O O . PRO A 1 84 ? 19.027 -12.702 -2.510 1.00 49.72 84 PRO A O 1
ATOM 709 N N . SER A 1 85 ? 17.967 -12.546 -4.475 1.00 42.78 85 SER A N 1
ATOM 710 C CA . SER A 1 85 ? 18.146 -13.940 -4.844 1.00 42.78 85 SER A CA 1
ATOM 711 C C . SER A 1 85 ? 19.601 -14.106 -5.276 1.00 42.78 85 SER A C 1
ATOM 713 O O . SER A 1 85 ? 19.849 -14.031 -6.477 1.00 42.78 85 SER A O 1
ATOM 715 N N . ARG A 1 86 ? 20.552 -14.201 -4.321 1.00 43.12 86 ARG A N 1
ATOM 716 C CA . ARG A 1 86 ? 21.967 -14.641 -4.446 1.00 43.12 86 ARG A CA 1
ATOM 717 C C . ARG A 1 86 ? 22.815 -14.156 -3.256 1.00 43.12 86 ARG A C 1
ATOM 719 O O . ARG A 1 86 ? 23.212 -13.005 -3.209 1.00 43.12 86 ARG A O 1
ATOM 726 N N . PHE A 1 87 ? 23.180 -15.013 -2.306 1.00 38.47 87 PHE A N 1
ATOM 727 C CA . PHE A 1 87 ? 24.431 -15.778 -2.407 1.00 38.47 87 PHE A CA 1
ATOM 728 C C . PHE A 1 87 ? 24.655 -16.405 -3.793 1.00 38.47 87 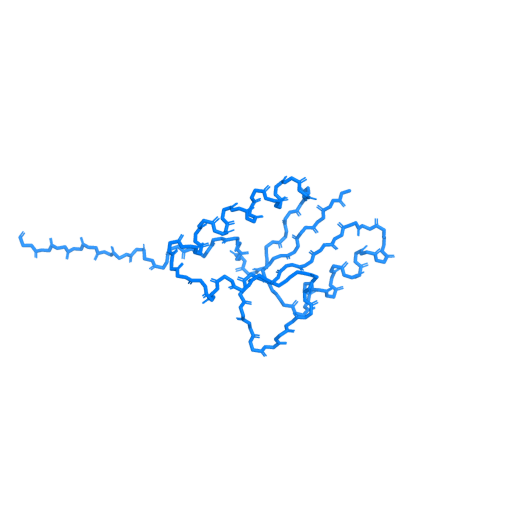PHE A C 1
ATOM 730 O O . PHE A 1 87 ? 24.325 -17.560 -4.040 1.00 38.47 87 PHE A O 1
ATOM 737 N N . ARG A 1 88 ? 25.238 -15.640 -4.722 1.00 43.38 88 ARG A N 1
ATOM 738 C CA . ARG A 1 88 ? 25.995 -16.217 -5.836 1.00 43.38 88 ARG A CA 1
ATOM 739 C C . ARG A 1 88 ? 27.407 -16.321 -5.287 1.00 43.38 88 ARG A C 1
ATOM 741 O O . ARG A 1 88 ? 28.076 -15.303 -5.147 1.00 43.38 88 ARG A O 1
ATOM 748 N N . HIS A 1 89 ? 27.824 -17.525 -4.911 1.00 37.69 89 HIS A N 1
ATOM 749 C CA . HIS A 1 89 ? 29.242 -17.822 -4.768 1.00 37.69 89 HIS A CA 1
ATOM 750 C C . HIS A 1 89 ? 29.894 -17.506 -6.119 1.00 37.69 89 HIS A C 1
ATOM 752 O O . HIS A 1 89 ? 29.811 -18.295 -7.055 1.00 37.69 89 HIS A O 1
ATOM 758 N N . ASN A 1 90 ? 30.502 -16.329 -6.244 1.00 42.12 90 ASN A N 1
ATOM 759 C CA . ASN A 1 90 ? 31.550 -16.114 -7.226 1.00 42.12 90 ASN A CA 1
ATOM 760 C C . ASN A 1 90 ? 32.809 -16.764 -6.637 1.00 42.12 90 ASN A C 1
ATOM 762 O O . ASN A 1 90 ? 33.688 -16.084 -6.120 1.00 42.12 90 ASN A O 1
ATOM 766 N N . GLN A 1 91 ? 32.885 -18.095 -6.690 1.00 43.94 91 GLN A N 1
ATOM 767 C CA . GLN A 1 91 ? 34.190 -18.722 -6.848 1.00 43.94 91 GLN A CA 1
ATOM 768 C C . GLN A 1 91 ? 34.546 -18.547 -8.320 1.00 43.94 91 GLN A C 1
ATOM 770 O O . GLN A 1 91 ? 34.136 -19.329 -9.172 1.00 43.94 91 GLN A O 1
ATOM 775 N N . LYS A 1 92 ? 35.253 -17.459 -8.628 1.00 42.78 92 LYS A N 1
ATOM 776 C CA . LYS A 1 92 ? 36.154 -17.480 -9.773 1.00 42.78 92 LYS A CA 1
ATOM 777 C C . LYS A 1 92 ? 37.452 -18.084 -9.262 1.00 42.78 92 LYS A C 1
ATOM 779 O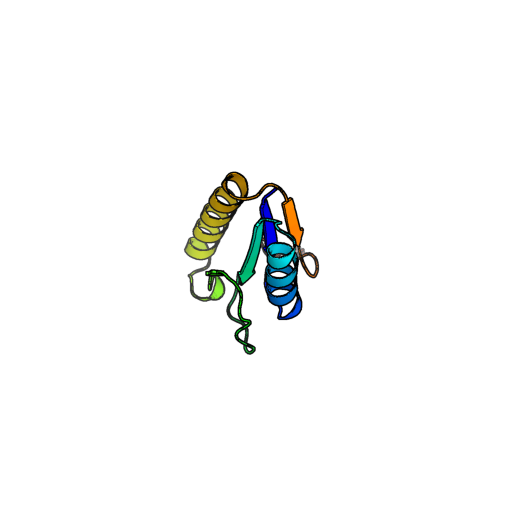 O . LYS A 1 92 ? 38.234 -17.410 -8.603 1.00 42.78 92 LYS A O 1
ATOM 784 N N . SER A 1 93 ? 37.589 -19.384 -9.483 1.00 46.28 93 SER A N 1
ATOM 785 C CA . SER A 1 93 ? 38.882 -20.001 -9.728 1.00 46.28 93 SER A CA 1
ATOM 786 C C . SER A 1 93 ? 39.384 -19.483 -11.071 1.00 46.28 93 SER A C 1
ATOM 788 O O . SER A 1 93 ? 38.725 -19.729 -12.079 1.00 46.28 93 SER A O 1
ATOM 790 N N . GLU A 1 94 ? 40.475 -18.728 -11.041 1.00 47.66 94 GLU A N 1
ATOM 791 C CA . GLU A 1 94 ? 41.606 -18.763 -11.980 1.00 47.66 94 GLU A CA 1
ATOM 792 C C . GLU A 1 94 ? 42.725 -17.876 -11.425 1.00 47.66 94 GLU A C 1
ATOM 794 O O . GLU A 1 94 ? 42.433 -16.712 -11.064 1.00 47.66 94 GLU A O 1
#

Foldseek 3Di:
DAEEEDDDDLVQQVVCVVCVVVVHHYFYHHCDDDPVRHPGPYYHHLVVDDPVVSVVVLVVVVVVCVVRGDYYDYDPPDDSDDDPPDPPPPPPDD

Sequence (94 aa):
MRILHLPYGIGMSTMAKALRTKGIDAQSWSLRTHHYAYMADERIHFDQYKPGEEEEKREAYLQKALKEFDVFHFHFGESFFSRPSRFRHNQKSE

pLDDT: mean 83.14, std 16.5, range [37.69, 97.44]

Radius of gyration: 15.82 Å; chains: 1; bounding box: 57×29×30 Å

Secondary structure (DSSP, 8-state):
-EEEEES--HHHHHHHHHHHHTT-EEEEEE-S--TT----SEE--GGGS-HHHHHHHHHHHHHHHHHH-SEEEEGGG--SS---S---------